Protein AF-A0A8H5ZB28-F1 (afdb_monomer_lite)

Foldseek 3Di:
DDPDPPDPPPVVPPPVVVDPDDPVLVVVQVVCCVVPVDSDDDPDDDDDQPDDPVRLVVLVVCLVVDLDDDCPVDPDPVSSVVSCVVVVSPVSNPPDPPDQDVVNVVVVVVVCVVVDDPPPPPPD

Sequence (124 aa):
MAIGPKYFVASRVLHWTLYIRQASTIRRLQSKYNHTTTTADRPRSGQPKILSRQQRKIIWRIARRSLKIDCASLPSKATLHRMLRSLNTVKYRCKKRPKPTPFYALCLSLLTMALGPPHSQVLR

Structure (mmCIF, N/CA/C/O backbone):
data_AF-A0A8H5ZB28-F1
#
_entry.id   AF-A0A8H5ZB28-F1
#
loop_
_atom_site.group_PDB
_atom_site.id
_atom_site.type_symbol
_atom_site.label_atom_id
_atom_site.label_alt_id
_atom_site.label_comp_id
_atom_site.label_asym_id
_atom_site.label_entity_id
_atom_site.label_seq_id
_atom_site.pdbx_PDB_ins_code
_atom_site.Cartn_x
_atom_site.Cartn_y
_atom_site.Cartn_z
_atom_site.occupancy
_atom_site.B_iso_or_equiv
_atom_site.auth_seq_id
_atom_site.auth_comp_id
_atom_site.auth_asym_id
_atom_site.auth_atom_id
_atom_site.pdbx_PDB_model_num
ATOM 1 N N . MET A 1 1 ? 41.222 -21.683 -57.568 1.00 36.72 1 MET A N 1
ATOM 2 C CA . MET A 1 1 ? 41.546 -20.291 -57.180 1.00 36.72 1 MET A CA 1
ATOM 3 C C . MET A 1 1 ? 40.705 -19.932 -55.963 1.00 36.72 1 MET A C 1
ATOM 5 O O . MET A 1 1 ? 39.492 -19.843 -56.081 1.00 36.72 1 MET A O 1
ATOM 9 N N . ALA A 1 2 ? 41.322 -19.850 -54.783 1.00 43.88 2 ALA A N 1
ATOM 10 C CA . ALA A 1 2 ? 40.630 -19.582 -53.524 1.00 43.88 2 ALA A CA 1
ATOM 11 C C . ALA A 1 2 ? 40.378 -18.074 -53.368 1.00 43.88 2 ALA A C 1
ATOM 13 O O . ALA A 1 2 ? 41.315 -17.291 -53.210 1.00 43.88 2 ALA A O 1
ATOM 14 N N . ILE A 1 3 ? 39.111 -17.664 -53.425 1.00 47.50 3 ILE A N 1
ATOM 15 C CA . ILE A 1 3 ? 38.689 -16.291 -53.137 1.00 47.50 3 ILE A CA 1
ATOM 16 C C . ILE A 1 3 ? 38.593 -16.175 -51.611 1.00 47.50 3 ILE A C 1
ATOM 18 O O . ILE A 1 3 ? 37.600 -16.566 -51.004 1.00 47.50 3 ILE A O 1
ATOM 22 N N . GLY A 1 4 ? 39.677 -15.722 -50.980 1.00 43.22 4 GLY A N 1
ATOM 23 C CA . GLY A 1 4 ? 39.727 -15.493 -49.535 1.00 43.22 4 GLY A CA 1
ATOM 24 C C . GLY A 1 4 ? 38.725 -14.420 -49.072 1.00 43.22 4 GLY A C 1
ATOM 25 O O . GLY A 1 4 ? 38.358 -13.537 -49.855 1.00 43.22 4 GLY A O 1
ATOM 26 N N . PRO A 1 5 ? 38.289 -14.445 -47.799 1.00 48.56 5 PRO A N 1
ATOM 27 C CA . PRO A 1 5 ? 37.261 -13.544 -47.293 1.00 48.56 5 PRO A CA 1
ATOM 28 C C . PRO A 1 5 ? 37.846 -12.144 -47.052 1.00 48.56 5 PRO A C 1
ATOM 30 O O . PRO A 1 5 ? 38.258 -11.801 -45.948 1.00 48.56 5 PRO A O 1
ATOM 33 N N . LYS A 1 6 ? 37.872 -11.301 -48.090 1.00 45.72 6 LYS A N 1
ATOM 34 C CA . LYS A 1 6 ? 38.339 -9.902 -48.005 1.00 45.72 6 LYS A CA 1
ATOM 35 C C . LYS A 1 6 ? 37.300 -8.918 -47.438 1.00 45.72 6 LYS A C 1
ATOM 37 O O . LYS A 1 6 ? 37.582 -7.730 -47.341 1.00 45.72 6 LYS A O 1
ATOM 42 N N . TYR A 1 7 ? 36.122 -9.389 -47.021 1.00 49.00 7 TYR A N 1
ATOM 43 C CA . TYR A 1 7 ? 34.992 -8.514 -46.668 1.00 49.00 7 TYR A CA 1
ATOM 44 C C . TYR A 1 7 ? 34.611 -8.496 -45.180 1.00 49.00 7 TYR A C 1
ATOM 46 O O . TYR A 1 7 ? 33.678 -7.794 -44.804 1.00 49.00 7 TYR A O 1
ATOM 54 N N . PHE A 1 8 ? 35.320 -9.212 -44.301 1.00 46.75 8 PHE A N 1
ATOM 55 C CA . PHE A 1 8 ? 34.870 -9.361 -42.907 1.00 46.75 8 PHE A CA 1
ATOM 56 C C . PHE A 1 8 ? 35.354 -8.266 -41.935 1.00 46.75 8 PHE A C 1
ATOM 58 O O . PHE A 1 8 ? 34.954 -8.247 -40.773 1.00 46.75 8 PHE A O 1
ATOM 65 N N . VAL A 1 9 ? 36.199 -7.330 -42.379 1.00 47.81 9 VAL A N 1
ATOM 66 C CA . VAL A 1 9 ? 36.793 -6.314 -41.483 1.00 47.81 9 VAL A CA 1
ATOM 67 C C . VAL A 1 9 ? 36.058 -4.963 -41.549 1.00 47.81 9 VAL A C 1
ATOM 69 O O . VAL A 1 9 ? 36.076 -4.202 -40.584 1.00 47.81 9 VAL A O 1
ATOM 72 N N . ALA A 1 10 ? 35.318 -4.684 -42.630 1.00 43.06 10 ALA A N 1
ATOM 73 C CA . ALA A 1 10 ? 34.658 -3.388 -42.839 1.00 43.06 10 ALA A CA 1
ATOM 74 C C . ALA A 1 10 ? 33.294 -3.239 -42.131 1.00 43.06 10 ALA A C 1
ATOM 76 O O . ALA A 1 10 ? 32.878 -2.122 -41.819 1.00 43.06 10 ALA A O 1
ATOM 77 N N . SER A 1 11 ? 32.601 -4.335 -41.799 1.00 47.66 11 SER A N 1
ATOM 78 C CA . SER A 1 11 ? 31.275 -4.259 -41.155 1.00 47.66 11 SER A CA 1
ATOM 79 C C . SER A 1 11 ? 31.322 -3.800 -39.696 1.00 47.66 11 SER A C 1
ATOM 81 O O . SER A 1 11 ? 30.312 -3.353 -39.155 1.00 47.66 11 SER A O 1
ATOM 83 N N . ARG A 1 12 ? 32.484 -3.885 -39.037 1.00 48.44 12 ARG A N 1
ATOM 84 C CA . ARG A 1 12 ? 32.608 -3.538 -37.614 1.00 48.44 12 ARG A CA 1
ATOM 85 C C . ARG A 1 12 ? 32.756 -2.038 -37.363 1.00 48.44 12 ARG A C 1
ATOM 87 O O . ARG A 1 12 ? 32.451 -1.590 -36.261 1.00 48.44 12 ARG A O 1
ATOM 94 N N . VAL A 1 13 ? 33.211 -1.282 -38.365 1.00 48.34 13 VAL A N 1
ATOM 95 C CA . VAL A 1 13 ? 33.449 0.168 -38.264 1.00 48.34 13 VAL A CA 1
ATOM 96 C C . VAL A 1 13 ? 32.231 0.961 -38.752 1.00 48.34 13 VAL A C 1
ATOM 98 O O . VAL A 1 13 ? 31.859 1.948 -38.127 1.00 48.34 13 VAL A O 1
ATOM 101 N N . LEU A 1 14 ? 31.537 0.477 -39.789 1.00 47.84 14 LEU A N 1
ATOM 102 C CA . LEU A 1 14 ? 30.409 1.179 -40.420 1.00 47.84 14 LEU A CA 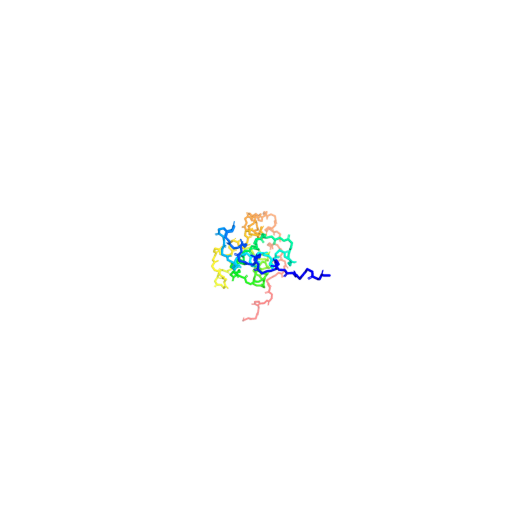1
ATOM 103 C C . LEU A 1 14 ? 29.062 1.052 -39.682 1.00 47.84 14 LEU A C 1
ATOM 105 O O . LEU A 1 14 ? 28.126 1.782 -39.986 1.00 47.84 14 LEU A O 1
ATOM 109 N N . HIS A 1 15 ? 28.932 0.156 -38.699 1.00 50.22 15 HIS A N 1
ATOM 110 C CA . HIS A 1 15 ? 27.663 -0.031 -37.982 1.00 50.22 15 HIS A CA 1
ATOM 111 C C . HIS A 1 15 ? 27.414 1.029 -36.886 1.00 50.22 15 HIS A C 1
ATOM 113 O O . HIS A 1 15 ? 26.277 1.227 -36.460 1.00 50.22 15 HIS A O 1
ATOM 119 N N . TRP A 1 16 ? 28.453 1.727 -36.411 1.00 48.47 16 TRP A N 1
ATOM 120 C CA . TRP A 1 16 ? 28.315 2.691 -35.306 1.00 48.47 16 TRP A CA 1
ATOM 121 C C . TRP A 1 16 ? 27.813 4.068 -35.746 1.00 48.47 16 TRP A C 1
ATOM 123 O O . TRP A 1 16 ? 27.301 4.808 -34.914 1.00 48.47 16 TRP A O 1
ATOM 133 N N . THR A 1 17 ? 27.925 4.404 -37.032 1.00 52.75 17 THR A N 1
ATOM 134 C CA . THR A 1 17 ? 27.515 5.707 -37.581 1.00 52.75 17 THR A CA 1
ATOM 135 C C . THR A 1 17 ? 26.028 5.779 -37.933 1.00 52.75 17 THR A C 1
ATOM 137 O O . THR A 1 17 ? 25.487 6.872 -38.050 1.00 52.75 17 THR A O 1
ATOM 140 N N . LEU A 1 18 ? 25.342 4.637 -38.058 1.00 64.50 18 LEU A N 1
ATOM 141 C CA . LEU A 1 18 ? 23.917 4.570 -38.419 1.00 64.50 18 LEU A CA 1
ATOM 142 C C . LEU A 1 18 ? 22.965 4.794 -37.234 1.00 64.50 18 LEU A C 1
ATOM 144 O O . LEU A 1 18 ? 21.780 5.052 -37.428 1.00 64.50 18 LEU A O 1
ATOM 148 N N . TYR A 1 19 ? 23.466 4.710 -36.002 1.00 63.81 19 TYR A N 1
ATOM 149 C CA . TYR A 1 19 ? 22.658 4.856 -34.796 1.00 63.81 19 TYR A CA 1
ATOM 150 C C . TYR A 1 19 ? 23.149 6.050 -33.974 1.00 63.81 19 TYR A C 1
ATOM 152 O O . TYR A 1 19 ? 24.291 6.076 -33.537 1.00 63.81 19 TYR A O 1
ATOM 160 N N . ILE A 1 20 ? 22.252 6.987 -33.641 1.00 82.38 20 ILE A N 1
ATOM 161 C CA . ILE A 1 20 ? 22.519 8.167 -32.778 1.00 82.38 20 ILE A CA 1
ATOM 162 C C . ILE A 1 20 ? 22.813 7.755 -31.306 1.00 82.38 20 ILE A C 1
ATOM 164 O O . ILE A 1 20 ? 22.836 8.569 -30.387 1.00 82.38 20 ILE A O 1
ATOM 168 N N . ARG A 1 21 ? 23.003 6.460 -31.020 1.00 80.75 21 ARG A N 1
ATOM 169 C CA . ARG A 1 21 ? 23.149 5.915 -29.663 1.00 80.75 21 ARG A CA 1
ATOM 170 C C . ARG A 1 21 ? 24.568 5.437 -29.400 1.00 80.75 21 ARG A C 1
ATOM 172 O O . ARG A 1 21 ? 25.220 4.855 -30.256 1.00 80.75 21 ARG A O 1
ATOM 179 N N . GLN A 1 22 ? 25.002 5.589 -28.151 1.00 90.12 22 GLN A N 1
ATOM 180 C CA . GLN A 1 22 ? 26.306 5.109 -27.702 1.00 90.12 22 GLN A CA 1
ATOM 181 C C . GLN A 1 22 ? 26.458 3.590 -27.873 1.00 90.12 22 GLN A C 1
ATOM 183 O O . GLN A 1 22 ? 25.547 2.810 -27.575 1.00 90.12 22 GLN A O 1
ATOM 188 N N . ALA A 1 23 ? 27.667 3.165 -28.242 1.00 87.62 23 ALA A N 1
ATOM 189 C CA . ALA A 1 23 ? 28.004 1.768 -28.495 1.00 87.62 23 ALA A CA 1
ATOM 190 C C . ALA A 1 23 ? 27.724 0.821 -27.310 1.00 87.62 23 ALA A C 1
ATOM 192 O O . ALA A 1 23 ? 27.361 -0.342 -27.496 1.00 87.62 23 ALA A O 1
ATOM 193 N N . SER A 1 24 ? 27.891 1.313 -26.081 1.00 93.00 24 SER A N 1
ATOM 194 C CA . SER A 1 24 ? 27.587 0.592 -24.837 1.00 93.00 24 SER A CA 1
ATOM 195 C C . SER A 1 24 ? 26.092 0.291 -24.695 1.00 93.00 24 SER A C 1
ATOM 197 O O . SER A 1 24 ? 25.713 -0.806 -24.290 1.00 93.00 24 SER A O 1
ATOM 199 N N . THR A 1 25 ? 25.238 1.241 -25.081 1.00 90.50 25 THR A N 1
ATOM 200 C CA . THR A 1 25 ? 23.778 1.110 -25.010 1.00 90.50 25 THR A CA 1
ATOM 201 C C . THR A 1 25 ? 23.285 0.055 -25.990 1.00 90.50 25 THR A C 1
ATOM 203 O O . THR A 1 25 ? 22.475 -0.791 -25.617 1.00 90.50 25 THR A O 1
ATOM 206 N N . ILE A 1 26 ? 23.816 0.061 -27.216 1.00 90.19 26 ILE A N 1
ATOM 207 C CA . ILE A 1 26 ? 23.483 -0.927 -28.250 1.00 90.19 26 ILE A CA 1
ATOM 208 C C . ILE A 1 26 ? 23.880 -2.333 -27.783 1.00 90.19 26 ILE A C 1
ATOM 210 O O . ILE A 1 26 ? 23.039 -3.229 -27.767 1.00 90.19 26 ILE A O 1
ATOM 214 N N . ARG A 1 27 ? 25.119 -2.508 -27.298 1.00 91.56 27 ARG A N 1
ATOM 215 C CA . ARG A 1 27 ? 25.593 -3.793 -26.751 1.00 91.56 27 ARG A CA 1
ATOM 216 C C . ARG A 1 27 ? 24.736 -4.283 -25.582 1.00 91.56 27 ARG A C 1
ATOM 218 O O . ARG A 1 27 ? 24.368 -5.455 -25.540 1.00 91.56 27 ARG A O 1
ATOM 225 N N . ARG A 1 28 ? 24.367 -3.387 -24.657 1.00 93.44 28 ARG A N 1
ATOM 226 C CA . ARG A 1 28 ? 23.488 -3.712 -23.521 1.00 93.44 28 ARG A CA 1
ATOM 227 C C . ARG A 1 28 ? 22.107 -4.173 -23.986 1.00 93.44 28 ARG A C 1
ATOM 229 O O . ARG A 1 28 ? 21.580 -5.132 -23.433 1.00 93.44 28 ARG A O 1
ATOM 236 N N . LEU A 1 29 ? 21.522 -3.505 -24.982 1.00 92.44 29 LEU A N 1
ATOM 237 C CA . LEU A 1 29 ? 20.214 -3.867 -25.538 1.00 92.44 29 LEU A CA 1
ATOM 238 C C . LEU A 1 29 ? 20.254 -5.208 -26.275 1.00 92.44 29 LEU A C 1
ATOM 240 O O . LEU A 1 29 ? 19.352 -6.012 -26.071 1.00 92.44 29 LEU A O 1
ATOM 244 N N . GLN A 1 30 ? 21.302 -5.469 -27.060 1.00 93.50 30 GLN A N 1
ATOM 245 C CA . GLN A 1 30 ? 21.499 -6.755 -27.738 1.00 93.50 30 GLN A CA 1
ATOM 246 C C . GLN A 1 30 ? 21.630 -7.901 -26.730 1.00 93.50 30 GLN A C 1
ATOM 248 O O . GLN A 1 30 ? 20.887 -8.875 -26.808 1.00 93.50 30 GLN A O 1
ATOM 253 N N . SER A 1 31 ? 22.510 -7.758 -25.732 1.00 94.50 31 SER A N 1
ATOM 254 C CA . SER A 1 31 ? 22.666 -8.757 -24.667 1.00 94.50 31 SER A CA 1
ATOM 255 C C . SER A 1 31 ? 21.349 -8.990 -23.920 1.00 94.50 31 SER A C 1
ATOM 257 O O . SER A 1 31 ? 20.920 -10.130 -23.763 1.00 94.50 31 SER A O 1
ATOM 259 N N . LYS A 1 32 ? 20.648 -7.919 -23.531 1.00 95.62 32 LYS A N 1
ATOM 260 C CA . LYS A 1 32 ? 19.339 -8.009 -22.873 1.00 95.62 32 LYS A CA 1
ATOM 261 C C . LYS A 1 32 ? 18.312 -8.743 -23.737 1.00 95.62 32 LYS A C 1
ATOM 263 O O . LYS A 1 32 ? 17.647 -9.645 -23.240 1.00 95.62 32 LYS A O 1
ATOM 268 N N . TYR A 1 33 ? 18.202 -8.393 -25.016 1.00 95.94 33 TYR A N 1
ATOM 269 C CA . TYR A 1 33 ? 17.262 -9.028 -25.936 1.00 95.94 33 TYR A CA 1
ATOM 270 C C . TYR A 1 33 ? 17.550 -10.524 -26.102 1.00 95.94 33 TYR A C 1
ATOM 272 O O . TYR A 1 33 ? 16.623 -11.322 -26.020 1.00 95.94 33 TYR A O 1
ATOM 280 N N . ASN A 1 34 ? 18.820 -10.916 -26.214 1.00 96.12 34 ASN A N 1
ATOM 281 C CA . ASN A 1 34 ? 19.201 -12.327 -26.311 1.00 96.12 34 ASN A CA 1
ATOM 282 C C . ASN A 1 34 ? 18.796 -13.137 -25.066 1.00 96.12 34 ASN A C 1
ATOM 284 O O . ASN A 1 34 ? 18.477 -14.314 -25.184 1.00 96.12 34 ASN A O 1
ATOM 288 N N . HIS A 1 35 ? 18.784 -12.519 -23.879 1.00 92.81 35 HIS A N 1
ATOM 289 C CA . HIS A 1 35 ? 18.416 -13.197 -22.631 1.00 92.81 35 HIS A CA 1
ATOM 290 C C . HIS A 1 35 ? 16.921 -13.154 -22.305 1.00 92.81 35 HIS A C 1
ATOM 292 O O . HIS A 1 35 ? 16.399 -14.103 -21.727 1.00 92.81 35 HIS A O 1
ATOM 298 N N . THR A 1 36 ? 16.233 -12.046 -22.591 1.00 91.69 36 THR A N 1
ATOM 299 C CA . THR A 1 36 ? 14.841 -11.836 -22.155 1.00 91.69 36 THR A CA 1
ATOM 300 C C . THR A 1 36 ? 13.844 -11.722 -23.301 1.00 91.69 36 THR A C 1
ATOM 302 O O . THR A 1 36 ? 12.656 -11.554 -23.038 1.00 91.69 36 THR A O 1
ATOM 305 N N . THR A 1 37 ? 14.287 -11.770 -24.562 1.00 93.56 37 THR A N 1
ATOM 306 C CA . THR A 1 37 ? 13.466 -11.543 -25.776 1.00 93.56 37 THR A CA 1
ATOM 307 C C . THR A 1 37 ? 12.680 -10.226 -25.756 1.00 93.56 37 THR A C 1
ATOM 309 O O . THR A 1 37 ? 11.705 -10.033 -26.471 1.00 93.56 37 THR A O 1
ATOM 312 N N . THR A 1 38 ? 13.105 -9.287 -24.908 1.00 93.62 38 THR A N 1
ATOM 313 C CA . THR A 1 38 ? 12.469 -7.985 -24.718 1.00 93.62 38 THR A CA 1
ATOM 314 C C . THR A 1 38 ? 13.521 -6.919 -24.475 1.00 93.62 38 THR A C 1
ATOM 316 O O . THR A 1 38 ? 14.529 -7.146 -23.801 1.00 93.62 38 THR A O 1
ATOM 319 N N . THR A 1 39 ? 13.271 -5.731 -25.015 1.00 91.81 39 THR A N 1
ATOM 320 C CA . THR A 1 39 ? 14.061 -4.523 -24.763 1.00 91.81 39 THR A CA 1
ATOM 321 C C . THR A 1 39 ? 13.453 -3.659 -23.657 1.00 91.81 39 THR A C 1
ATOM 323 O O . THR A 1 39 ? 14.127 -2.741 -23.184 1.00 91.81 39 THR A O 1
ATOM 326 N N . ALA A 1 40 ? 12.246 -3.982 -23.169 1.00 93.44 40 ALA A N 1
ATOM 327 C CA . ALA A 1 40 ? 11.540 -3.220 -22.140 1.00 93.44 40 ALA A CA 1
ATOM 328 C C . ALA A 1 40 ? 12.290 -3.243 -20.803 1.00 93.44 40 ALA A C 1
ATOM 330 O O . ALA A 1 40 ? 12.771 -4.286 -20.347 1.00 93.44 40 ALA A O 1
ATOM 331 N N . ASP A 1 41 ? 12.480 -2.079 -20.187 1.00 90.44 41 ASP A N 1
ATOM 332 C CA . ASP A 1 41 ? 13.154 -1.976 -18.893 1.00 90.44 41 ASP A CA 1
ATOM 333 C C . ASP A 1 41 ? 12.304 -2.558 -17.769 1.00 90.44 41 ASP A C 1
ATOM 335 O O . ASP A 1 41 ? 11.083 -2.421 -17.737 1.00 90.44 41 ASP A O 1
ATOM 339 N N . ARG A 1 42 ? 12.977 -3.232 -16.831 1.00 87.88 42 ARG A N 1
ATOM 340 C CA . ARG A 1 42 ? 12.312 -3.723 -15.628 1.00 87.88 42 ARG A CA 1
ATOM 341 C C . ARG A 1 42 ? 11.865 -2.528 -14.787 1.00 87.88 42 ARG A C 1
ATOM 343 O O . ARG A 1 42 ? 12.589 -1.527 -14.731 1.00 87.88 42 ARG A O 1
ATOM 350 N N . PRO A 1 43 ? 10.719 -2.635 -14.095 1.00 91.75 43 PRO A N 1
ATOM 351 C CA . PRO A 1 43 ? 10.334 -1.617 -13.136 1.00 91.75 43 PRO A CA 1
ATOM 352 C C . PRO A 1 43 ? 11.460 -1.454 -12.116 1.00 91.75 43 PRO A C 1
ATOM 354 O O . PRO A 1 43 ? 12.053 -2.433 -11.653 1.00 91.75 43 PRO A O 1
ATOM 357 N N . ARG A 1 44 ? 11.773 -0.202 -11.786 1.00 91.50 44 ARG A N 1
ATOM 358 C CA . ARG A 1 44 ? 12.773 0.095 -10.762 1.00 91.50 44 ARG A CA 1
ATOM 359 C C . ARG A 1 44 ? 12.320 -0.523 -9.443 1.00 91.50 44 ARG A C 1
ATOM 361 O O . ARG A 1 44 ? 11.137 -0.470 -9.103 1.00 91.50 44 ARG A O 1
ATOM 368 N N . SER A 1 45 ? 13.260 -1.084 -8.688 1.00 89.62 45 SER A N 1
ATOM 369 C CA . SER A 1 45 ? 12.990 -1.479 -7.310 1.00 89.62 45 SER A CA 1
ATOM 370 C C . SER A 1 45 ? 12.532 -0.244 -6.536 1.00 89.62 45 SER A C 1
ATOM 372 O O . SER A 1 45 ? 13.257 0.747 -6.454 1.00 89.62 45 SER A O 1
ATOM 374 N N . GLY A 1 46 ? 11.306 -0.283 -6.017 1.00 89.00 46 GLY A N 1
ATOM 375 C CA . GLY A 1 46 ? 10.790 0.777 -5.158 1.00 89.00 46 GLY A CA 1
ATOM 376 C C . GLY A 1 46 ? 11.524 0.827 -3.818 1.00 89.00 46 GLY A C 1
ATOM 377 O O . GLY A 1 46 ? 12.280 -0.080 -3.466 1.00 89.00 46 GLY A O 1
ATOM 378 N N . GLN A 1 47 ? 11.262 1.877 -3.041 1.00 85.81 47 GLN A N 1
ATOM 379 C CA . GLN A 1 47 ? 11.785 1.971 -1.681 1.00 85.81 47 GLN A CA 1
ATOM 380 C C . GLN A 1 47 ? 11.245 0.837 -0.790 1.00 85.81 47 GLN A C 1
ATOM 382 O O . GLN A 1 47 ? 10.081 0.431 -0.934 1.00 85.81 47 GLN A O 1
ATOM 387 N N . PRO A 1 48 ? 12.059 0.331 0.154 1.00 85.88 48 PRO A N 1
ATOM 388 C CA . PRO A 1 48 ? 11.607 -0.666 1.109 1.00 85.88 48 PRO A CA 1
ATOM 389 C C . PRO A 1 48 ? 10.471 -0.111 1.972 1.00 85.88 48 PRO A C 1
ATOM 391 O O . PRO A 1 48 ? 10.377 1.081 2.265 1.00 85.88 48 PRO A O 1
ATOM 394 N N . LYS A 1 49 ? 9.571 -1.001 2.392 1.00 85.56 49 LYS A N 1
ATOM 395 C CA . LYS A 1 49 ? 8.447 -0.618 3.250 1.00 85.56 49 LYS A CA 1
ATOM 396 C C . LYS A 1 49 ? 8.968 -0.306 4.653 1.00 85.56 49 LYS A C 1
ATOM 398 O O . LYS A 1 49 ? 9.690 -1.114 5.221 1.00 85.56 49 LYS A O 1
ATOM 403 N N . ILE A 1 50 ? 8.498 0.804 5.229 1.00 87.19 50 ILE A N 1
ATOM 404 C CA . ILE A 1 50 ? 8.829 1.258 6.597 1.00 87.19 50 ILE A CA 1
ATOM 405 C C . ILE A 1 50 ? 8.538 0.173 7.646 1.00 87.19 50 ILE A C 1
ATOM 407 O O . ILE A 1 50 ? 9.246 0.039 8.633 1.00 87.19 50 ILE A O 1
ATOM 411 N N . LEU A 1 51 ? 7.470 -0.600 7.432 1.00 85.75 51 LEU A N 1
ATOM 412 C CA . LEU A 1 51 ? 7.053 -1.674 8.323 1.00 85.75 51 LEU A CA 1
ATOM 413 C C . LEU A 1 51 ? 7.436 -3.040 7.764 1.00 85.75 51 LEU A C 1
ATOM 415 O O . LEU A 1 51 ? 7.053 -3.386 6.637 1.00 85.75 51 LEU A O 1
ATOM 419 N N . SER A 1 52 ? 8.075 -3.854 8.604 1.00 89.31 52 SER A N 1
ATOM 420 C CA . SER A 1 52 ? 8.378 -5.246 8.281 1.00 89.31 52 SER A CA 1
ATOM 421 C C . SER A 1 52 ? 7.097 -6.079 8.143 1.00 89.31 52 SER A C 1
ATOM 423 O O . SER A 1 52 ? 6.040 -5.764 8.703 1.00 89.31 52 SER A O 1
ATOM 425 N N . ARG A 1 53 ? 7.171 -7.198 7.410 1.00 89.50 53 ARG A N 1
ATOM 426 C CA . ARG A 1 53 ? 6.024 -8.110 7.234 1.00 89.50 53 ARG A CA 1
ATOM 427 C C . ARG A 1 53 ? 5.495 -8.628 8.578 1.00 89.50 5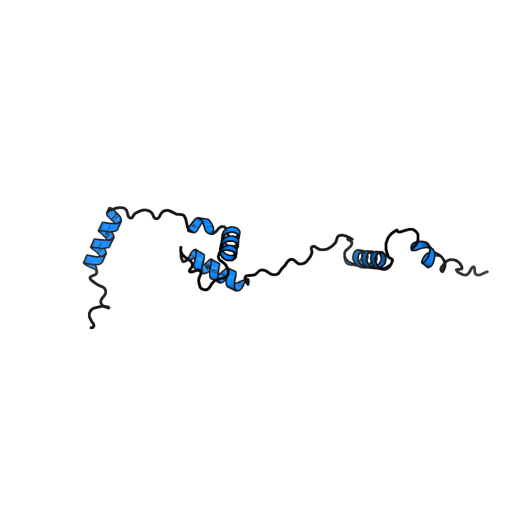3 ARG A C 1
ATOM 429 O O . ARG A 1 53 ? 4.280 -8.733 8.752 1.00 89.50 53 ARG A O 1
ATOM 436 N N . GLN A 1 54 ? 6.390 -8.921 9.523 1.00 88.81 54 GLN A N 1
ATOM 437 C CA . GLN A 1 54 ? 6.033 -9.394 10.862 1.00 88.81 54 GLN A CA 1
ATOM 438 C C . GLN A 1 54 ? 5.330 -8.305 11.679 1.00 88.81 54 GLN A C 1
ATOM 440 O O . GLN A 1 54 ? 4.253 -8.560 12.220 1.00 88.81 54 GLN A O 1
ATOM 445 N N . GLN A 1 55 ? 5.862 -7.079 11.687 1.00 87.12 55 GLN A N 1
ATOM 446 C CA . GLN A 1 55 ? 5.238 -5.947 12.378 1.00 87.12 55 GLN A CA 1
ATOM 447 C C . GLN A 1 55 ? 3.827 -5.684 11.846 1.00 87.12 55 GLN A C 1
ATOM 449 O O . GLN A 1 55 ? 2.878 -5.593 12.622 1.00 87.12 55 GLN A O 1
ATOM 454 N N . ARG A 1 56 ? 3.646 -5.672 10.518 1.00 87.38 56 ARG A N 1
ATOM 455 C CA . ARG A 1 56 ? 2.315 -5.529 9.902 1.00 87.38 56 ARG A CA 1
ATOM 456 C C . ARG A 1 56 ? 1.339 -6.605 10.381 1.00 87.38 56 ARG A C 1
ATOM 458 O O . ARG A 1 56 ? 0.183 -6.299 10.665 1.00 87.38 56 ARG A O 1
ATOM 465 N N . LYS A 1 57 ? 1.798 -7.858 10.478 1.00 87.38 57 LYS A N 1
ATOM 466 C CA . LYS A 1 57 ? 0.988 -8.999 10.937 1.00 87.38 57 LYS A CA 1
ATOM 467 C C . LYS A 1 57 ? 0.574 -8.840 12.400 1.00 87.38 57 LYS A C 1
ATOM 469 O O . LYS A 1 57 ? -0.587 -9.084 12.723 1.00 87.38 57 LYS A O 1
ATOM 474 N N . ILE A 1 58 ? 1.494 -8.418 13.266 1.00 86.50 58 ILE A N 1
ATOM 475 C CA . ILE A 1 58 ? 1.221 -8.162 14.687 1.00 86.50 58 ILE A CA 1
ATOM 476 C C . ILE A 1 58 ? 0.206 -7.027 14.834 1.00 86.50 58 ILE A C 1
ATOM 478 O O . ILE A 1 58 ? -0.837 -7.227 15.454 1.00 86.50 58 ILE A O 1
ATOM 482 N N . ILE A 1 59 ? 0.445 -5.883 14.186 1.00 83.00 59 ILE A N 1
ATOM 483 C CA . ILE A 1 59 ? -0.456 -4.724 14.240 1.00 83.00 59 ILE A CA 1
ATOM 484 C C . ILE A 1 59 ? -1.853 -5.103 13.755 1.00 83.00 59 ILE A C 1
ATOM 486 O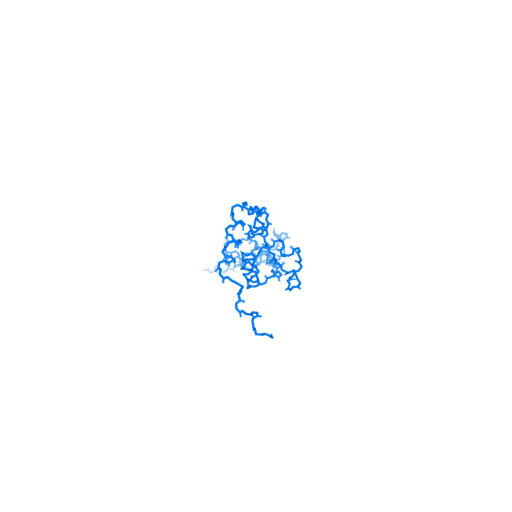 O . ILE A 1 59 ? -2.842 -4.735 14.375 1.00 83.00 59 ILE A O 1
ATOM 490 N N . TRP A 1 60 ? -1.958 -5.869 12.672 1.00 83.06 60 TRP A N 1
ATOM 491 C CA . TRP A 1 60 ? -3.252 -6.317 12.172 1.00 83.06 60 TRP A CA 1
ATOM 492 C C . TRP A 1 60 ? -3.970 -7.281 13.127 1.00 83.06 60 TRP A C 1
ATOM 494 O O . TRP A 1 60 ? -5.186 -7.181 13.289 1.00 83.06 6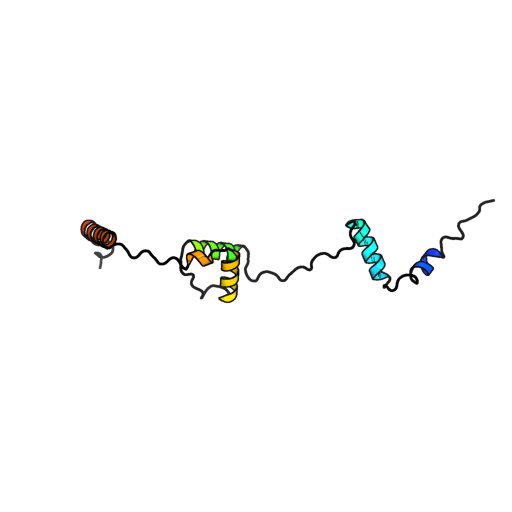0 TRP A O 1
ATOM 504 N N . ARG A 1 61 ? -3.240 -8.181 13.800 1.00 83.50 61 ARG A N 1
ATOM 505 C CA . ARG A 1 61 ? -3.813 -9.052 14.842 1.00 83.50 61 ARG A CA 1
ATOM 506 C C . ARG A 1 61 ? -4.347 -8.233 16.014 1.00 83.50 61 ARG A C 1
ATOM 508 O O . ARG A 1 61 ? -5.454 -8.502 16.470 1.00 83.50 61 ARG A O 1
ATOM 515 N N . ILE A 1 62 ? -3.593 -7.228 16.457 1.00 81.25 62 ILE A N 1
ATOM 516 C CA . ILE A 1 62 ? -4.020 -6.298 17.509 1.00 81.25 62 ILE A CA 1
ATOM 517 C C . ILE A 1 62 ? -5.259 -5.528 17.040 1.00 81.25 62 ILE A C 1
ATOM 519 O O . ILE A 1 62 ? -6.280 -5.574 17.710 1.00 81.25 62 ILE A O 1
ATOM 523 N N . ALA A 1 63 ? -5.222 -4.936 15.843 1.00 79.56 63 ALA A N 1
ATOM 524 C CA . ALA A 1 63 ? -6.322 -4.160 15.266 1.00 79.56 63 ALA A CA 1
ATOM 525 C C . ALA A 1 63 ? -7.636 -4.943 15.126 1.00 79.56 63 ALA A C 1
ATOM 527 O O . ALA A 1 63 ? -8.709 -4.349 15.159 1.00 79.56 63 ALA A O 1
ATOM 528 N N . ARG A 1 64 ? -7.562 -6.265 14.927 1.00 78.94 64 ARG A N 1
ATOM 529 C CA . ARG A 1 64 ? -8.743 -7.138 14.932 1.00 78.94 64 ARG A CA 1
ATOM 530 C C . ARG A 1 64 ? -9.287 -7.396 16.334 1.00 78.94 64 ARG A C 1
ATOM 532 O O . ARG A 1 64 ? -10.495 -7.517 16.484 1.00 78.94 64 ARG A O 1
ATOM 539 N N . ARG A 1 65 ? -8.404 -7.575 17.321 1.00 77.88 65 ARG A N 1
ATOM 540 C CA . ARG A 1 65 ? -8.779 -7.911 18.704 1.00 77.88 65 ARG A CA 1
ATOM 541 C C . ARG A 1 65 ? -9.270 -6.686 19.472 1.00 77.88 65 ARG A C 1
ATOM 543 O O . ARG A 1 65 ? -10.210 -6.801 20.248 1.00 77.88 65 ARG A O 1
ATOM 550 N N . SER A 1 66 ? -8.647 -5.527 19.261 1.00 67.69 66 SER A N 1
ATOM 551 C CA . SER A 1 66 ? -8.939 -4.291 19.982 1.00 67.69 66 SER A CA 1
ATOM 552 C C . SER A 1 66 ? -9.378 -3.167 19.041 1.00 67.69 66 SER A C 1
ATOM 554 O O . SER A 1 66 ? -8.774 -2.899 18.003 1.00 67.69 66 SER A O 1
ATOM 556 N N . LEU A 1 67 ? -10.426 -2.443 19.445 1.00 64.38 67 LEU A N 1
ATOM 557 C CA . LEU A 1 67 ? -10.916 -1.257 18.727 1.00 64.38 67 LEU A CA 1
ATOM 558 C C . LEU A 1 67 ? -9.930 -0.074 18.796 1.00 64.38 67 LEU A C 1
ATOM 560 O O . LEU A 1 67 ? -9.929 0.790 17.916 1.00 64.38 67 LEU A O 1
ATOM 564 N N . LYS A 1 68 ? -9.077 -0.041 19.827 1.00 69.56 68 LYS A N 1
ATOM 565 C CA . LYS A 1 68 ? -8.056 0.987 20.050 1.00 69.56 68 LYS A CA 1
ATOM 566 C C . LYS A 1 68 ? -6.671 0.346 20.014 1.00 69.56 68 LYS A C 1
ATOM 568 O O . LYS A 1 68 ? -6.432 -0.671 20.659 1.00 69.56 68 LYS A O 1
ATOM 573 N N . ILE A 1 69 ? -5.788 0.940 19.218 1.00 68.50 69 ILE A N 1
ATOM 574 C CA . ILE A 1 69 ? -4.375 0.572 19.138 1.00 68.50 69 ILE A CA 1
ATOM 575 C C . ILE A 1 69 ? -3.620 1.729 19.768 1.00 68.50 69 ILE A C 1
ATOM 577 O O . ILE A 1 69 ? -3.770 2.862 19.299 1.00 68.50 69 ILE A O 1
ATOM 581 N N . ASP A 1 70 ? -2.859 1.444 20.818 1.00 66.81 70 ASP A N 1
ATOM 582 C CA . ASP A 1 70 ? -1.997 2.444 21.422 1.00 66.81 70 ASP A CA 1
ATOM 583 C C . ASP A 1 70 ? -0.853 2.777 20.457 1.00 66.81 70 ASP A C 1
ATOM 585 O O . ASP A 1 70 ? -0.212 1.887 19.897 1.00 66.81 70 ASP A O 1
ATOM 589 N N . CYS A 1 71 ? -0.680 4.064 20.168 1.00 60.91 71 CYS A N 1
ATOM 590 C CA . CYS A 1 71 ? 0.225 4.538 19.120 1.00 60.91 71 CYS A CA 1
ATOM 591 C C . CYS A 1 71 ? 1.646 4.785 19.641 1.00 60.91 71 CYS A C 1
ATOM 593 O O . CYS A 1 71 ? 2.533 5.018 18.827 1.00 60.91 71 CYS A O 1
ATOM 595 N N . ALA A 1 72 ? 1.859 4.733 20.961 1.00 63.06 72 ALA A N 1
ATOM 596 C CA . ALA A 1 72 ? 3.136 5.066 21.592 1.00 63.06 72 ALA A CA 1
ATOM 597 C C . ALA A 1 72 ? 4.283 4.117 21.195 1.00 63.06 72 ALA A C 1
ATOM 599 O O . ALA A 1 72 ? 5.420 4.550 21.052 1.00 63.06 72 ALA A O 1
ATOM 600 N N . SER A 1 73 ? 3.987 2.835 20.962 1.00 62.44 73 SER A N 1
ATOM 601 C CA . SER A 1 73 ? 4.978 1.809 20.598 1.00 62.44 73 SER A CA 1
ATOM 602 C C . SER A 1 73 ? 5.078 1.544 19.091 1.00 62.44 73 SER A C 1
ATOM 604 O O . SER A 1 73 ? 5.747 0.604 18.657 1.00 62.44 73 SER A O 1
ATOM 606 N N . LEU A 1 74 ? 4.378 2.332 18.271 1.00 66.81 74 LEU A N 1
ATOM 607 C CA . LEU A 1 74 ? 4.188 2.069 16.848 1.00 66.81 74 LEU A CA 1
ATOM 608 C C . LEU A 1 74 ? 4.792 3.182 15.986 1.00 66.81 74 LEU A C 1
ATOM 610 O O . LEU A 1 74 ? 4.954 4.310 16.445 1.00 66.81 74 LEU A O 1
ATOM 614 N N . PRO A 1 75 ? 5.124 2.892 14.712 1.00 68.81 75 PRO A N 1
ATOM 615 C CA . PRO A 1 75 ? 5.604 3.926 13.802 1.00 68.81 75 PRO A CA 1
ATOM 616 C C . PRO A 1 75 ? 4.555 5.027 13.629 1.00 68.81 75 PRO A C 1
ATOM 618 O O . PRO A 1 75 ? 3.372 4.816 13.904 1.00 68.81 75 PRO A O 1
ATOM 621 N N . SER A 1 76 ? 4.996 6.168 13.086 1.00 81.19 76 SER A N 1
ATOM 622 C CA . SER A 1 76 ? 4.175 7.351 12.793 1.00 81.19 76 SER A CA 1
ATOM 623 C C . SER A 1 76 ? 2.706 7.029 12.486 1.00 81.19 76 SER A C 1
ATOM 625 O O . SER A 1 76 ? 2.385 6.180 11.643 1.00 81.19 76 SER A O 1
ATOM 627 N N . LYS A 1 77 ? 1.801 7.771 13.134 1.00 79.94 77 LYS A N 1
ATOM 628 C CA . LYS A 1 77 ? 0.339 7.650 13.005 1.00 79.94 77 LYS A CA 1
ATOM 629 C C . LYS A 1 77 ? -0.120 7.577 11.542 1.00 79.94 77 LYS A C 1
ATOM 631 O O . LYS A 1 77 ? -1.031 6.812 11.217 1.00 79.94 77 LYS A O 1
ATOM 636 N N . ALA A 1 78 ? 0.537 8.317 10.647 1.00 82.69 78 ALA A N 1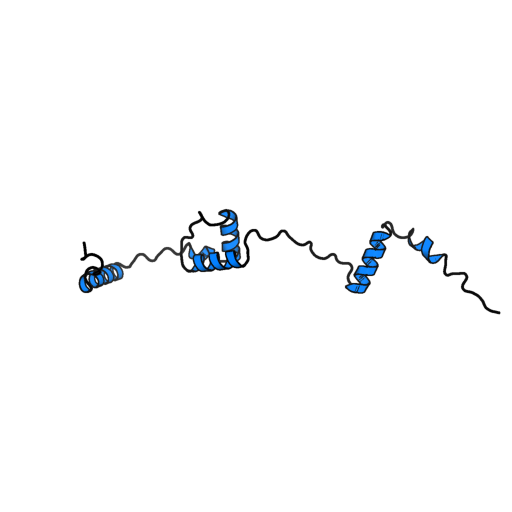
ATOM 637 C CA . ALA A 1 78 ? 0.250 8.312 9.214 1.00 82.69 78 ALA A CA 1
ATOM 638 C C . ALA A 1 78 ? 0.543 6.951 8.554 1.00 82.69 78 ALA A C 1
ATOM 640 O O . ALA A 1 78 ? -0.272 6.450 7.776 1.00 82.69 78 ALA A O 1
ATOM 641 N N . THR A 1 79 ? 1.670 6.324 8.893 1.00 85.44 79 THR A N 1
ATOM 642 C CA . THR A 1 79 ? 2.081 5.001 8.397 1.00 85.44 79 THR A CA 1
ATOM 643 C C . THR A 1 79 ? 1.091 3.928 8.831 1.00 85.44 79 THR A C 1
ATOM 645 O O . THR A 1 79 ? 0.630 3.125 8.014 1.00 85.44 79 THR A O 1
ATOM 648 N N . LEU A 1 80 ? 0.701 3.964 10.104 1.00 82.19 80 LEU A N 1
ATOM 649 C CA . LEU A 1 80 ? -0.318 3.091 10.678 1.00 82.19 80 LEU A CA 1
ATOM 650 C C . LEU A 1 80 ? -1.655 3.230 9.941 1.00 82.19 80 LEU A C 1
ATOM 652 O O . LEU A 1 80 ? -2.258 2.237 9.534 1.00 82.19 80 LEU A O 1
ATOM 656 N N . HIS A 1 81 ? -2.096 4.467 9.713 1.00 82.88 81 HIS A N 1
ATOM 657 C CA . HIS A 1 81 ? -3.362 4.743 9.047 1.00 82.88 81 HIS A CA 1
ATOM 658 C C . HIS A 1 81 ? -3.363 4.299 7.576 1.00 82.88 81 HIS A C 1
ATOM 660 O O . HIS A 1 81 ? -4.311 3.648 7.131 1.00 82.88 81 HIS A O 1
ATOM 666 N N . ARG A 1 82 ? -2.283 4.576 6.829 1.00 85.06 82 ARG A N 1
ATOM 667 C CA . ARG A 1 82 ? -2.095 4.079 5.452 1.00 85.06 82 ARG A CA 1
ATOM 668 C C . ARG A 1 82 ? -2.132 2.552 5.406 1.00 85.06 82 ARG A C 1
ATOM 670 O O . ARG A 1 82 ? -2.805 1.980 4.549 1.00 85.06 82 ARG A O 1
ATOM 677 N N . MET A 1 83 ? -1.463 1.893 6.353 1.00 86.31 83 MET A N 1
ATOM 678 C CA . MET A 1 83 ? -1.461 0.435 6.443 1.00 86.31 83 MET A CA 1
ATOM 679 C C . MET A 1 83 ? -2.867 -0.116 6.714 1.00 86.31 83 MET A C 1
ATOM 681 O O . MET A 1 83 ? -3.313 -1.010 5.997 1.00 86.31 83 MET A O 1
ATOM 685 N N . LEU A 1 84 ? -3.588 0.416 7.702 1.00 84.06 84 LEU A N 1
ATOM 686 C CA . LEU A 1 84 ? -4.940 -0.048 8.039 1.00 84.06 84 LEU A CA 1
ATOM 687 C C . LEU A 1 84 ? -5.945 0.207 6.902 1.00 84.06 84 LEU A C 1
ATOM 689 O O . LEU A 1 84 ? -6.792 -0.648 6.644 1.00 84.06 84 LEU A O 1
ATOM 693 N N . ARG A 1 85 ? -5.810 1.322 6.165 1.00 84.94 85 ARG A N 1
ATOM 694 C CA . ARG A 1 85 ? -6.575 1.569 4.927 1.00 84.94 85 ARG A CA 1
ATOM 695 C C . ARG A 1 85 ? -6.297 0.508 3.868 1.00 84.94 85 ARG A C 1
ATOM 697 O O . ARG A 1 85 ? -7.242 -0.060 3.338 1.00 84.94 85 ARG A O 1
ATOM 704 N N . SER A 1 86 ? -5.025 0.188 3.611 1.00 84.69 86 SER A N 1
ATOM 705 C CA . SER A 1 86 ? -4.656 -0.835 2.617 1.00 84.69 86 SER A CA 1
ATOM 706 C C . SER A 1 86 ? -5.191 -2.234 2.947 1.00 84.69 86 SER A C 1
ATOM 708 O O . SER A 1 86 ? -5.352 -3.058 2.057 1.00 84.69 86 SER A O 1
ATOM 710 N N . LEU A 1 87 ? -5.468 -2.501 4.227 1.00 79.88 87 LEU A N 1
ATOM 711 C CA . LEU A 1 87 ? -6.025 -3.765 4.713 1.00 79.88 87 LEU A CA 1
ATOM 712 C C . LEU A 1 87 ? -7.558 -3.726 4.854 1.00 79.88 87 LEU A C 1
ATOM 714 O O . LEU A 1 87 ? -8.142 -4.701 5.319 1.00 79.88 87 LEU A O 1
ATOM 718 N N . ASN A 1 88 ? -8.200 -2.608 4.497 1.00 76.19 88 ASN A N 1
ATOM 719 C CA . ASN A 1 88 ? -9.637 -2.362 4.633 1.00 76.19 88 ASN A CA 1
ATOM 720 C C . ASN A 1 88 ? -10.189 -2.592 6.061 1.00 76.19 88 ASN A C 1
ATOM 722 O O . ASN A 1 88 ? -11.354 -2.931 6.261 1.00 76.19 88 ASN A O 1
ATOM 726 N N . THR A 1 89 ? -9.352 -2.409 7.089 1.00 72.25 89 THR A N 1
ATOM 727 C CA . THR A 1 89 ? -9.732 -2.640 8.496 1.00 72.25 89 THR A CA 1
ATOM 728 C C . THR A 1 89 ? -10.212 -1.380 9.213 1.00 72.25 89 THR A C 1
ATOM 730 O O . THR A 1 89 ? -10.635 -1.449 10.366 1.00 72.25 89 THR A O 1
ATOM 733 N N . VAL A 1 90 ? -10.218 -0.226 8.538 1.00 64.56 90 VAL A N 1
ATOM 734 C CA . VAL A 1 90 ? -10.698 1.051 9.104 1.00 64.56 90 VAL A CA 1
ATOM 735 C C . VAL A 1 90 ? -12.170 0.961 9.529 1.00 64.56 90 VAL A C 1
ATOM 737 O O . VAL A 1 90 ? -12.557 1.537 10.544 1.00 64.56 90 VAL A O 1
ATOM 740 N N . LYS A 1 91 ? -12.968 0.150 8.820 1.00 56.94 91 LYS A N 1
ATOM 741 C CA . LYS A 1 91 ? -14.408 -0.052 9.058 1.00 56.94 91 LYS A CA 1
ATOM 742 C C . LYS A 1 91 ? -14.735 -0.563 10.475 1.00 56.94 91 LYS A C 1
ATOM 744 O O . LYS A 1 91 ? -15.821 -0.296 10.981 1.00 56.94 91 LYS A O 1
ATOM 749 N N . TYR A 1 92 ? -13.794 -1.237 11.147 1.00 50.25 92 TYR A N 1
ATOM 750 C CA . TYR A 1 92 ? -13.977 -1.787 12.500 1.00 50.25 92 TYR A CA 1
ATOM 751 C C . TYR A 1 92 ? -13.864 -0.750 13.627 1.00 50.25 92 TYR A C 1
ATOM 753 O O . TYR A 1 92 ? -14.139 -1.080 14.777 1.00 50.25 92 TYR A O 1
ATOM 761 N N . ARG A 1 93 ? -13.506 0.505 13.322 1.00 51.41 93 ARG A N 1
ATOM 762 C CA . ARG A 1 93 ? -13.432 1.585 14.321 1.00 51.41 93 ARG A CA 1
ATOM 763 C C . ARG A 1 93 ? -14.724 2.392 14.477 1.00 51.41 93 ARG A C 1
ATOM 765 O O . ARG A 1 93 ? -14.843 3.136 15.443 1.00 51.41 93 ARG A O 1
ATOM 772 N N . CYS A 1 94 ? -15.683 2.237 13.560 1.00 43.06 94 CYS A N 1
ATOM 773 C CA . CYS A 1 94 ? -16.819 3.157 13.426 1.00 43.06 94 CYS A CA 1
ATOM 774 C C . CYS A 1 94 ? -18.195 2.520 13.665 1.00 43.06 94 CYS A C 1
ATOM 776 O O . CYS A 1 94 ? -19.207 3.190 13.466 1.00 43.06 94 CYS A O 1
ATOM 778 N N . LYS A 1 95 ? -18.287 1.250 14.085 1.00 45.72 95 LYS A N 1
ATOM 779 C CA . LYS A 1 95 ? -19.588 0.719 14.511 1.00 45.72 95 LYS A CA 1
ATOM 780 C C . LYS A 1 95 ? -19.948 1.356 15.853 1.00 45.72 95 LYS A C 1
ATOM 782 O O . LYS A 1 95 ? -19.307 1.076 16.864 1.00 45.72 95 LYS A O 1
ATOM 787 N N . LYS A 1 96 ? -20.966 2.226 15.840 1.00 46.19 96 LYS A N 1
ATOM 788 C CA . LYS A 1 96 ? -21.671 2.700 17.039 1.00 46.19 96 LYS A CA 1
ATOM 789 C C . LYS A 1 96 ? -21.973 1.450 17.868 1.00 46.19 96 LYS A C 1
ATOM 791 O O . LYS A 1 96 ? -22.622 0.540 17.352 1.00 46.19 96 LYS A O 1
ATOM 796 N N . ARG A 1 97 ? -21.437 1.342 19.091 1.00 52.19 97 ARG A N 1
ATOM 797 C CA . ARG A 1 97 ? -21.827 0.235 19.976 1.00 52.19 97 ARG A CA 1
ATOM 798 C C . ARG A 1 97 ? -23.356 0.277 20.069 1.00 52.19 97 ARG A C 1
ATOM 800 O O . ARG A 1 97 ? -23.873 1.377 20.295 1.00 52.19 97 ARG A O 1
ATOM 807 N N . PRO A 1 98 ? -24.081 -0.839 19.870 1.00 58.91 98 PRO A N 1
ATOM 808 C CA . PRO A 1 98 ? -25.473 -0.859 20.281 1.00 58.91 98 PRO A CA 1
ATOM 809 C C . PRO A 1 98 ? -25.475 -0.458 21.756 1.00 58.91 98 PRO A C 1
ATOM 811 O O . PRO A 1 98 ? -24.708 -1.010 22.550 1.00 58.91 98 PRO A O 1
ATOM 814 N N . LYS A 1 99 ? -26.235 0.586 22.103 1.00 63.66 99 LYS A N 1
ATOM 815 C CA . LYS A 1 99 ? -26.471 0.886 23.516 1.00 63.66 99 LYS A CA 1
ATOM 816 C C . LYS A 1 99 ? -27.045 -0.402 24.113 1.00 63.66 99 LYS A C 1
ATOM 818 O O . LYS A 1 99 ? -27.896 -0.996 23.444 1.00 63.66 99 LYS A O 1
ATOM 823 N N . PRO A 1 100 ? -26.566 -0.868 25.281 1.00 59.47 100 PRO A N 1
ATOM 824 C CA . PRO A 1 100 ? -27.207 -1.998 25.930 1.00 59.47 100 PRO A CA 1
ATOM 825 C C . PRO A 1 100 ? -28.693 -1.666 26.005 1.00 59.47 100 PRO A C 1
ATOM 827 O O . PRO A 1 100 ? -29.072 -0.592 26.479 1.00 59.47 100 PRO A O 1
ATOM 830 N N . THR A 1 101 ? -29.520 -2.530 25.420 1.00 68.00 101 THR A N 1
ATOM 831 C CA . THR A 1 101 ? -30.957 -2.412 25.612 1.00 68.00 101 THR A CA 1
ATOM 832 C C . THR A 1 101 ? -31.197 -2.501 27.120 1.00 68.00 101 THR A C 1
ATOM 834 O O . THR A 1 101 ? -30.481 -3.246 27.797 1.00 68.00 101 THR A O 1
ATOM 837 N N . PRO A 1 102 ? -32.142 -1.734 27.683 1.00 71.06 102 PRO A N 1
ATOM 838 C CA . PRO A 1 102 ? -32.366 -1.699 29.131 1.00 71.06 102 PRO A CA 1
ATOM 839 C C . PRO A 1 102 ? -32.546 -3.103 29.730 1.00 71.06 102 PRO A C 1
ATOM 841 O O . PRO A 1 102 ? -32.043 -3.378 30.813 1.00 71.06 102 PRO A O 1
ATOM 844 N N . PHE A 1 103 ? -33.132 -4.024 28.959 1.00 72.38 103 PHE A N 1
ATOM 845 C CA . PHE A 1 103 ? -33.237 -5.442 29.294 1.00 72.38 103 PHE A CA 1
ATOM 846 C C . PHE A 1 103 ? -31.878 -6.120 29.548 1.00 72.38 103 PHE A C 1
ATOM 848 O O . PHE A 1 103 ? -31.696 -6.794 30.555 1.00 72.38 103 PHE A O 1
ATOM 855 N N . TYR A 1 104 ? -30.888 -5.898 28.679 1.00 73.50 104 TYR A N 1
ATOM 856 C CA . TYR A 1 104 ? -29.561 -6.509 28.805 1.00 73.50 104 TYR A CA 1
ATOM 857 C C . TYR A 1 104 ? -28.776 -5.952 30.000 1.00 73.50 104 TYR A C 1
ATOM 859 O O . TYR A 1 104 ? -28.025 -6.686 30.635 1.00 73.50 104 TYR A O 1
ATOM 867 N N . ALA A 1 105 ? -28.955 -4.665 30.319 1.00 73.12 105 ALA A N 1
ATOM 868 C CA . ALA A 1 105 ? -28.354 -4.051 31.504 1.00 73.12 105 ALA A CA 1
ATOM 869 C C . ALA A 1 105 ? -28.941 -4.635 32.801 1.00 73.12 105 ALA A C 1
ATOM 871 O O . ALA A 1 105 ? -28.189 -4.925 33.728 1.00 73.12 105 ALA A O 1
ATOM 872 N N . LEU A 1 106 ? -30.257 -4.870 32.818 1.00 77.94 106 LEU A N 1
ATOM 873 C CA . LEU A 1 106 ? -30.985 -5.459 33.943 1.00 77.94 106 LEU A CA 1
ATOM 874 C C . LEU A 1 106 ? -30.603 -6.936 34.152 1.00 77.94 106 LEU A C 1
ATOM 876 O O . LEU A 1 106 ? -30.317 -7.356 35.272 1.00 77.94 106 LEU A O 1
ATOM 880 N N . CYS A 1 107 ? -30.493 -7.721 33.075 1.00 77.56 107 CYS A N 1
ATOM 881 C CA . CYS A 1 107 ? -29.992 -9.096 33.162 1.00 77.56 107 CYS A CA 1
ATOM 882 C C . CYS A 1 107 ? -28.552 -9.153 33.691 1.00 77.56 107 CYS A C 1
ATOM 884 O O . CYS A 1 107 ? -28.243 -10.011 34.513 1.00 77.56 107 CYS A O 1
ATOM 886 N N . LEU A 1 108 ? -27.678 -8.238 33.256 1.00 76.81 108 LEU A N 1
ATOM 887 C CA . LEU A 1 108 ? -26.293 -8.198 33.722 1.00 76.81 108 LEU A CA 1
ATOM 888 C C . LEU A 1 108 ? -26.209 -7.836 35.212 1.00 76.81 108 LEU A C 1
ATOM 890 O O . LEU A 1 108 ? -25.450 -8.479 35.930 1.00 76.81 108 LEU A O 1
ATOM 894 N N . SER A 1 109 ? -27.019 -6.873 35.680 1.00 77.69 109 SER A N 1
ATOM 895 C CA . SER A 1 109 ? -27.075 -6.497 37.099 1.00 77.69 109 SER A CA 1
ATOM 896 C C . SER A 1 109 ? -27.609 -7.628 37.980 1.00 77.69 109 SER A C 1
ATOM 898 O O . SER A 1 109 ? -27.038 -7.900 39.037 1.00 77.69 109 SER A O 1
ATOM 900 N N . LEU A 1 110 ? -28.657 -8.330 37.534 1.00 80.69 110 LEU A N 1
ATOM 901 C CA . LEU A 1 110 ? -29.199 -9.491 38.247 1.00 80.69 110 LEU A CA 1
ATOM 902 C C . LEU A 1 110 ? -28.184 -10.635 38.315 1.00 80.69 110 LEU A C 1
ATOM 904 O O . LEU A 1 110 ? -28.005 -11.225 39.376 1.00 80.69 110 LEU A O 1
ATOM 908 N N . LEU A 1 111 ? -27.468 -10.909 37.221 1.00 79.62 111 LEU A N 1
ATOM 909 C CA . LEU A 1 111 ? -26.437 -11.946 37.191 1.00 79.62 111 LEU A CA 1
ATOM 910 C C . LEU A 1 111 ? -25.275 -11.618 38.144 1.00 79.62 111 LEU A C 1
ATOM 912 O O . LEU A 1 111 ? -24.796 -12.497 38.855 1.00 79.62 111 LEU A O 1
ATOM 916 N N . THR A 1 112 ? -24.847 -10.352 38.202 1.00 78.19 112 THR A N 1
ATOM 917 C CA . THR A 1 112 ? -23.813 -9.905 39.152 1.00 78.19 112 THR A CA 1
ATOM 918 C C . THR A 1 112 ? -24.274 -9.948 40.606 1.00 78.19 112 THR A C 1
ATOM 920 O O . THR A 1 112 ? -23.462 -10.222 41.482 1.00 78.19 112 THR A O 1
ATOM 923 N N . MET A 1 113 ? -25.562 -9.715 40.876 1.00 81.12 113 MET A N 1
ATOM 924 C CA . MET A 1 113 ? -26.121 -9.871 42.223 1.00 81.12 113 MET A CA 1
ATOM 925 C C . MET A 1 113 ? -26.214 -11.352 42.618 1.00 81.12 113 MET A C 1
ATOM 927 O O . MET A 1 113 ? -25.915 -11.693 43.756 1.00 81.12 113 MET A O 1
ATOM 931 N N . ALA A 1 114 ? -26.575 -12.233 41.679 1.00 80.31 114 ALA A N 1
ATOM 932 C CA . ALA A 1 114 ? -26.734 -13.667 41.921 1.00 80.31 114 ALA A CA 1
ATOM 933 C C . ALA A 1 114 ? -25.403 -14.413 42.112 1.00 80.31 114 ALA A C 1
ATOM 935 O O . ALA A 1 114 ? -25.336 -15.353 42.898 1.00 80.31 114 ALA A O 1
ATOM 936 N N . LEU A 1 115 ? -24.346 -14.009 41.401 1.00 82.56 115 LEU A N 1
ATOM 937 C CA . LEU A 1 115 ? -23.026 -14.648 41.481 1.00 82.56 115 LEU A CA 1
ATOM 938 C C . LEU A 1 115 ? -22.150 -14.101 42.621 1.00 82.56 115 LEU A C 1
ATOM 940 O O . LEU A 1 115 ? -21.087 -14.659 42.884 1.00 82.56 115 LEU A O 1
ATOM 944 N N . GLY A 1 116 ? -22.595 -13.036 43.297 1.00 69.06 116 GLY A N 1
ATOM 945 C CA . GLY A 1 116 ? -21.835 -12.358 44.345 1.00 69.06 116 GLY A CA 1
ATOM 946 C C . GLY A 1 116 ? -20.582 -11.633 43.823 1.00 69.06 116 GLY A C 1
ATOM 947 O O . GLY A 1 116 ? -20.199 -11.768 42.656 1.00 69.06 116 GLY A O 1
ATOM 948 N N . PRO A 1 117 ? -19.928 -10.810 44.663 1.00 66.94 117 PRO A N 1
ATOM 949 C CA . PRO A 1 117 ? -18.673 -10.172 44.291 1.00 66.94 117 PRO A CA 1
ATOM 950 C C . PRO A 1 117 ? -17.593 -11.238 44.035 1.00 66.94 117 PRO A C 1
ATOM 952 O O . PRO A 1 117 ? -17.540 -12.241 44.750 1.00 66.94 117 PRO A O 1
ATOM 955 N N . PRO A 1 118 ? -16.703 -11.042 43.044 1.00 60.66 118 PRO A N 1
ATOM 956 C CA . PRO A 1 118 ? -15.615 -11.979 42.802 1.00 60.66 118 PRO A CA 1
ATOM 957 C C . PRO A 1 118 ? -14.772 -12.123 44.076 1.00 60.66 118 PRO A C 1
ATOM 959 O O . PRO A 1 118 ? -14.275 -11.132 44.615 1.00 60.66 118 PRO A O 1
ATOM 962 N N . HIS A 1 119 ? -14.586 -13.366 44.534 1.00 54.56 119 HIS A N 1
ATOM 963 C CA . HIS A 1 119 ? -13.868 -13.736 45.765 1.00 54.56 119 HIS A CA 1
ATOM 964 C C . HIS A 1 119 ? -12.414 -13.222 45.863 1.00 54.56 119 HIS A C 1
ATOM 966 O O . HIS A 1 119 ? -11.754 -13.428 46.876 1.00 54.56 119 HIS A O 1
ATOM 972 N N . SER A 1 120 ? -11.898 -12.512 44.857 1.00 53.03 120 SER A N 1
ATOM 973 C CA . SER A 1 120 ? -10.560 -11.916 44.856 1.00 53.03 120 SER A CA 1
ATOM 974 C C . SER A 1 120 ? -10.404 -10.677 45.754 1.00 53.03 120 SER A C 1
ATOM 976 O O . SER A 1 120 ? -9.317 -10.108 45.779 1.00 53.03 120 SER A O 1
ATOM 978 N N . GLN A 1 121 ? -11.454 -10.216 46.448 1.00 52.88 121 GLN A N 1
ATOM 979 C CA . GLN A 1 121 ? -11.405 -9.024 47.317 1.00 52.88 121 GLN A CA 1
ATOM 980 C C . GLN A 1 121 ? -11.570 -9.303 48.823 1.00 52.88 121 GLN A C 1
ATOM 982 O O . GLN A 1 121 ? -11.558 -8.358 49.601 1.00 52.88 121 GLN A O 1
ATOM 987 N N . VAL A 1 122 ? -11.681 -10.566 49.257 1.00 52.16 122 VAL A N 1
ATOM 988 C CA . VAL A 1 122 ? -11.914 -10.919 50.681 1.00 52.16 122 VAL A CA 1
ATOM 989 C C . VAL A 1 122 ? -10.611 -11.236 51.445 1.00 52.16 122 VAL A C 1
ATOM 991 O O . VAL A 1 122 ? -10.638 -11.561 52.623 1.00 52.16 122 VAL A O 1
ATOM 994 N N . LEU A 1 123 ? -9.445 -11.100 50.804 1.00 49.44 123 LEU A N 1
ATOM 995 C CA . LEU A 1 123 ? -8.136 -11.229 51.459 1.00 49.44 123 LEU A CA 1
ATOM 996 C C . LEU A 1 123 ? -7.398 -9.885 51.451 1.00 49.44 123 LEU A C 1
ATOM 998 O O . LEU A 1 123 ? -6.4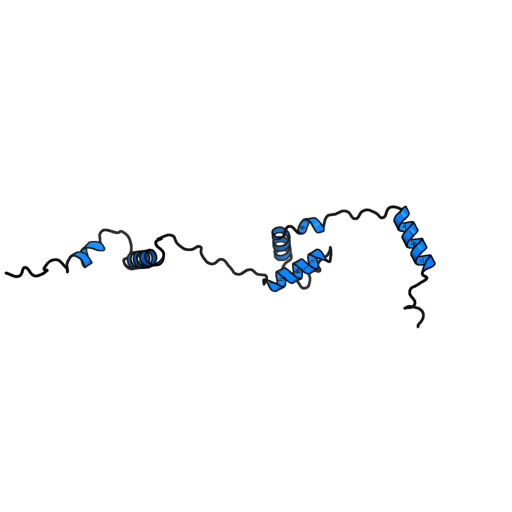74 -9.685 50.660 1.00 49.44 123 LEU A O 1
ATOM 1002 N N . ARG A 1 124 ? -7.824 -8.960 52.313 1.00 41.38 124 ARG A N 1
ATOM 1003 C CA . ARG A 1 124 ? -6.988 -7.892 52.875 1.00 41.38 124 ARG A CA 1
ATOM 1004 C C . ARG A 1 124 ? -7.433 -7.590 54.292 1.00 41.38 124 ARG A C 1
ATOM 1006 O O . ARG A 1 124 ? -8.661 -7.493 54.489 1.00 41.38 124 ARG A O 1
#

Organism: Cochliobolus sativus (NCBI:txid45130)

Radius of gyration: 35.48 Å; chains: 1; bounding box: 75×29×110 Å

Secondary structure (DSSP, 8-state):
-----TTSSTHHHHTSSS-SS-HHHHHHHHHHHHHHS--PPPPPPPPPPSS-HHHHHHHHHHHHH-S---STTSS-HHHHHHHHHHTT-GGGG--PPPPPPHHHHHHHHHHHHHS-S-GGGS--

pLDDT: mean 73.0, std 16.7, range [36.72, 96.12]